Protein AF-A0A2I0P031-F1 (afdb_monomer_lite)

Foldseek 3Di:
DQDFDDDDCPDQDCPDPNVVVVVVVVVVQVVVVVVLVVDDPVPHDPDRWDWDFDCVVHTDIDTDDPPDDVCPPVADPPWDCPCVDDLCPVQPPPVQWDFDDDPVDDTTTDNSRGCLCRDPQLVVVCVVVVPDHPVRSVVSVVVVVVVVPPPPPPD

pLDDT: mean 81.8, std 12.7, range [41.62, 95.94]

Secondary structure (DSSP, 8-state):
----SSS------TTSHHHHHHHHHHHHHHHHHHHHHHS-GGG--SS--EEEEE-TTSSEEEEE-SS--TT-SSSSTT---TTSS-TT-S---TTT-EEE--TTS--EEE-TT--GGGSHHHHHHHHH-TT--HHHHHHHHHHHHHHHSS-----

Radius of gyration: 19.73 Å; chains: 1; bounding box: 58×44×49 Å

Structure (mmCIF, N/CA/C/O backbone):
data_AF-A0A2I0P031-F1
#
_entry.id   AF-A0A2I0P031-F1
#
loop_
_atom_site.group_PDB
_atom_site.id
_atom_site.type_symbol
_atom_site.label_atom_id
_atom_site.label_alt_id
_atom_site.label_comp_id
_atom_site.label_asym_id
_atom_site.label_entity_id
_atom_site.label_seq_id
_atom_site.pdbx_PDB_ins_code
_atom_site.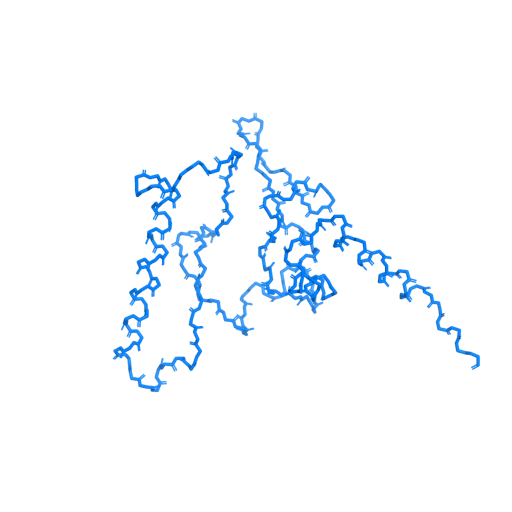Cartn_x
_atom_site.Cartn_y
_atom_site.Cartn_z
_atom_site.occupancy
_atom_site.B_iso_or_equiv
_atom_site.auth_seq_id
_atom_site.auth_comp_id
_atom_site.auth_asym_id
_atom_site.auth_atom_id
_atom_site.pdbx_PDB_model_num
ATOM 1 N N . MET A 1 1 ? 3.686 1.687 -7.502 1.00 44.38 1 MET A N 1
ATOM 2 C CA . MET A 1 1 ? 5.014 1.966 -6.922 1.00 44.38 1 MET A CA 1
ATOM 3 C C . MET A 1 1 ? 4.818 3.053 -5.890 1.00 44.38 1 MET A C 1
ATOM 5 O O . MET A 1 1 ? 4.472 4.163 -6.271 1.00 44.38 1 MET A O 1
ATOM 9 N N . ALA A 1 2 ? 4.925 2.719 -4.607 1.00 48.75 2 ALA A N 1
ATOM 10 C CA . ALA A 1 2 ? 5.037 3.742 -3.577 1.00 48.75 2 ALA A CA 1
ATOM 11 C C . ALA A 1 2 ? 6.409 4.407 -3.762 1.00 48.75 2 ALA A C 1
ATOM 13 O O . ALA A 1 2 ? 7.415 3.707 -3.839 1.00 48.75 2 ALA A O 1
ATOM 14 N N . SER A 1 3 ? 6.442 5.725 -3.951 1.00 51.41 3 SER A N 1
ATOM 15 C CA . SER A 1 3 ? 7.703 6.460 -4.037 1.00 51.41 3 SER A CA 1
ATOM 16 C C . SER A 1 3 ? 8.135 6.815 -2.623 1.00 51.41 3 SER A C 1
ATOM 18 O O . SER A 1 3 ? 7.392 7.473 -1.898 1.00 51.41 3 SER A O 1
ATOM 20 N N . GLU A 1 4 ? 9.326 6.387 -2.226 1.00 50.69 4 GLU A N 1
ATOM 21 C CA . GLU A 1 4 ? 9.979 6.895 -1.025 1.00 50.69 4 GLU A CA 1
ATOM 22 C C . GLU A 1 4 ? 10.552 8.280 -1.364 1.00 50.69 4 GLU A C 1
ATOM 24 O O . GLU A 1 4 ? 11.486 8.393 -2.156 1.00 50.69 4 GLU A O 1
ATOM 29 N N . GLY A 1 5 ? 9.926 9.347 -0.862 1.00 52.81 5 GLY A N 1
ATOM 30 C CA . GLY A 1 5 ? 10.400 10.725 -1.029 1.00 52.81 5 GLY A CA 1
ATOM 31 C C . GLY A 1 5 ? 9.288 11.766 -0.884 1.00 52.81 5 GLY A C 1
ATOM 32 O O . GLY A 1 5 ? 8.164 11.548 -1.338 1.00 52.81 5 GLY A O 1
ATOM 33 N N . GLU A 1 6 ? 9.589 12.902 -0.251 1.00 49.94 6 GLU A N 1
ATOM 34 C CA . GLU A 1 6 ? 8.694 14.061 -0.252 1.00 49.94 6 GLU A CA 1
ATOM 35 C C . GLU A 1 6 ? 8.796 14.813 -1.587 1.00 49.94 6 GLU A C 1
ATOM 37 O O . GLU A 1 6 ? 9.871 15.235 -2.007 1.00 49.94 6 GLU A O 1
ATOM 42 N N . GLY A 1 7 ? 7.663 14.990 -2.272 1.00 60.16 7 GLY A N 1
ATOM 43 C CA . GLY A 1 7 ? 7.584 15.827 -3.467 1.00 60.16 7 GLY A CA 1
ATOM 44 C C . GLY A 1 7 ? 6.513 15.390 -4.460 1.00 60.16 7 GLY A C 1
ATOM 45 O O . GLY A 1 7 ? 6.115 14.229 -4.524 1.00 60.16 7 GLY A O 1
ATOM 46 N N . THR A 1 8 ? 6.041 16.334 -5.272 1.00 60.50 8 THR A N 1
ATOM 47 C CA . THR A 1 8 ? 5.232 16.018 -6.450 1.00 60.50 8 THR A CA 1
ATOM 48 C C . THR A 1 8 ? 6.143 15.441 -7.532 1.00 60.50 8 THR A C 1
ATOM 50 O O . THR A 1 8 ? 7.111 16.076 -7.955 1.00 60.50 8 THR A O 1
ATOM 53 N N . VAL A 1 9 ? 5.851 14.225 -8.003 1.00 65.38 9 VAL A N 1
ATOM 54 C CA . VAL A 1 9 ? 6.537 13.654 -9.169 1.00 65.38 9 VAL A CA 1
ATOM 55 C C . VAL A 1 9 ? 6.177 14.505 -10.384 1.00 65.38 9 VAL A C 1
ATOM 57 O O . VAL A 1 9 ? 5.079 14.400 -10.924 1.00 65.38 9 VAL A O 1
ATOM 60 N N . ARG A 1 10 ? 7.092 15.381 -10.806 1.00 69.88 10 ARG A N 1
ATOM 61 C CA . ARG A 1 10 ? 6.852 16.280 -11.946 1.00 69.88 10 ARG A CA 1
ATOM 62 C C . ARG A 1 10 ? 6.961 15.556 -13.287 1.00 69.88 10 ARG A C 1
ATOM 64 O O . ARG A 1 10 ? 6.254 15.914 -14.220 1.00 69.88 10 ARG A O 1
ATOM 71 N N . TYR A 1 11 ? 7.851 14.567 -13.389 1.00 81.38 11 TYR A N 1
ATOM 72 C CA . TYR A 1 11 ? 8.029 13.735 -14.580 1.00 81.38 11 TYR A CA 1
ATOM 73 C C . TYR A 1 11 ? 8.767 12.428 -14.238 1.00 81.38 11 TYR A C 1
ATOM 75 O O . TYR A 1 11 ? 9.477 12.357 -13.237 1.00 81.38 11 TYR A O 1
ATOM 83 N N . ALA A 1 12 ? 8.618 11.405 -15.084 1.00 83.06 12 ALA A N 1
ATOM 84 C CA . ALA A 1 12 ? 9.252 10.089 -14.934 1.00 83.06 12 ALA A CA 1
ATOM 85 C C . ALA A 1 12 ? 9.977 9.672 -16.228 1.00 83.06 12 ALA A C 1
ATOM 87 O O . ALA A 1 12 ? 9.731 8.608 -16.792 1.00 83.06 12 ALA A O 1
ATOM 88 N N . GLY A 1 13 ? 10.835 10.556 -16.745 1.00 86.62 13 GLY A N 1
ATOM 89 C CA . GLY A 1 13 ? 11.601 10.302 -17.969 1.00 86.62 13 GLY A CA 1
ATOM 90 C C . GLY A 1 13 ? 12.607 9.161 -17.795 1.00 86.62 13 GLY A C 1
ATOM 91 O O . GLY A 1 13 ? 13.003 8.849 -16.672 1.00 86.62 13 GLY A O 1
ATOM 92 N N . SER A 1 14 ? 13.064 8.566 -18.897 1.00 84.06 14 SER A N 1
ATOM 93 C CA . SER A 1 14 ? 13.951 7.387 -18.899 1.00 84.06 14 SER A CA 1
ATOM 94 C C . SER A 1 14 ? 15.285 7.577 -18.168 1.00 84.06 14 SER A C 1
ATOM 96 O O . SER A 1 14 ? 15.872 6.595 -17.734 1.00 84.06 14 SER A O 1
ATOM 98 N N . ALA A 1 15 ? 15.749 8.818 -17.998 1.00 85.50 15 ALA A N 1
ATOM 99 C CA . ALA A 1 15 ? 16.962 9.148 -17.245 1.00 85.50 15 ALA A CA 1
ATOM 100 C C . ALA A 1 15 ? 16.724 9.380 -15.738 1.00 85.50 15 ALA A C 1
ATOM 102 O O . ALA A 1 15 ? 17.668 9.626 -14.991 1.00 85.50 15 ALA A O 1
ATOM 103 N N . THR A 1 16 ? 15.472 9.341 -15.273 1.00 87.44 16 THR A N 1
ATOM 104 C CA . THR A 1 16 ? 15.141 9.541 -13.854 1.00 87.44 16 THR A CA 1
ATOM 105 C C . THR A 1 16 ? 15.154 8.219 -13.094 1.00 87.44 16 THR A C 1
ATOM 107 O O . THR A 1 16 ? 14.812 7.190 -13.677 1.00 87.44 16 THR A O 1
ATOM 110 N N . PRO A 1 17 ? 15.436 8.218 -11.778 1.00 83.88 17 PRO A N 1
ATOM 111 C CA . PRO A 1 17 ? 15.325 7.008 -10.964 1.00 83.88 17 PRO A CA 1
ATOM 112 C C . PRO A 1 17 ? 13.948 6.338 -11.077 1.00 83.88 17 PRO A C 1
ATOM 114 O O . PRO A 1 17 ? 13.863 5.124 -11.255 1.00 83.88 17 PRO A O 1
ATOM 117 N N . LEU A 1 18 ? 12.871 7.132 -11.056 1.00 84.00 18 LEU A N 1
ATOM 118 C CA . LEU A 1 18 ? 11.506 6.631 -11.207 1.00 84.00 18 LEU A CA 1
ATOM 119 C C . LEU A 1 18 ? 11.261 6.031 -12.599 1.00 84.00 18 LEU A C 1
ATOM 121 O O . LEU A 1 18 ? 10.731 4.928 -12.703 1.00 84.00 18 LEU A O 1
ATOM 125 N N . GLY A 1 19 ? 11.678 6.719 -13.663 1.00 88.88 19 GLY A N 1
ATOM 126 C CA . GLY A 1 19 ? 11.547 6.220 -15.032 1.00 88.88 19 GLY A CA 1
ATOM 127 C C . GLY A 1 19 ? 12.360 4.950 -15.279 1.00 88.88 19 GLY A C 1
ATOM 128 O O . GLY A 1 19 ? 11.856 4.023 -15.909 1.00 88.88 19 GLY A O 1
ATOM 129 N N . CYS A 1 20 ? 13.562 4.844 -14.706 1.00 88.81 20 CYS A N 1
ATOM 130 C CA . CYS A 1 20 ? 14.354 3.613 -14.714 1.00 88.81 20 CYS A CA 1
ATOM 131 C C . CYS A 1 20 ? 13.602 2.453 -14.054 1.00 88.81 20 CYS A C 1
ATOM 133 O O . CYS A 1 20 ? 13.604 1.342 -14.580 1.00 88.81 20 CYS A O 1
ATOM 135 N N . GLN A 1 21 ? 12.939 2.693 -12.921 1.00 86.44 21 GLN A N 1
ATOM 136 C CA . GLN A 1 21 ? 12.170 1.658 -12.230 1.00 86.44 21 GLN A CA 1
ATOM 137 C C . GLN A 1 21 ? 10.909 1.248 -13.005 1.00 86.44 21 GLN A C 1
ATOM 139 O O . GLN A 1 21 ? 10.637 0.055 -13.141 1.00 86.44 21 GLN A O 1
ATOM 144 N N . ILE A 1 22 ? 10.193 2.206 -13.603 1.00 89.50 22 ILE A N 1
ATOM 145 C CA . ILE A 1 22 ? 9.073 1.912 -14.513 1.00 89.50 22 ILE A CA 1
ATOM 146 C C . ILE A 1 22 ? 9.563 1.070 -15.697 1.00 89.50 22 ILE A C 1
ATOM 148 O O . ILE A 1 22 ? 8.959 0.049 -16.023 1.00 89.50 22 ILE A O 1
ATOM 152 N N . HIS A 1 23 ? 10.682 1.456 -16.314 1.00 91.94 23 HIS A N 1
ATOM 153 C CA . HIS A 1 23 ? 11.262 0.724 -17.436 1.00 91.94 23 HIS A CA 1
ATOM 154 C C . HIS A 1 23 ? 11.634 -0.713 -17.050 1.00 91.94 23 HIS A C 1
ATOM 156 O O . HIS A 1 23 ? 11.276 -1.644 -17.769 1.00 91.94 23 HIS A O 1
ATOM 162 N N . LYS A 1 24 ? 12.287 -0.912 -15.896 1.00 91.81 24 LYS A N 1
ATOM 163 C CA . LYS A 1 24 ? 12.600 -2.247 -15.360 1.00 91.81 24 LYS A CA 1
ATOM 164 C C . LYS A 1 24 ? 11.342 -3.099 -15.189 1.00 91.81 24 LYS A C 1
ATOM 166 O O . LYS A 1 24 ? 11.347 -4.255 -15.601 1.00 91.81 24 LYS A O 1
ATOM 171 N N . ALA A 1 25 ? 10.272 -2.528 -14.635 1.00 92.00 25 ALA A N 1
ATOM 172 C CA . ALA A 1 25 ? 9.008 -3.233 -14.436 1.00 92.00 25 ALA A CA 1
ATOM 173 C C . ALA A 1 25 ? 8.358 -3.664 -15.751 1.00 92.00 25 ALA A C 1
ATOM 175 O O . ALA A 1 25 ? 7.973 -4.826 -15.902 1.00 92.00 25 ALA A O 1
ATOM 176 N N . VAL A 1 26 ? 8.290 -2.753 -16.725 1.00 92.75 26 VAL A N 1
ATOM 177 C CA . VAL A 1 26 ? 7.745 -3.052 -18.054 1.00 92.75 26 VAL A CA 1
ATOM 178 C C . VAL A 1 26 ? 8.584 -4.125 -18.744 1.00 92.75 26 VAL A C 1
ATOM 180 O O . VAL A 1 26 ? 8.035 -5.116 -19.223 1.00 92.75 26 VAL A O 1
ATOM 183 N N . LEU A 1 27 ? 9.909 -3.968 -18.758 1.00 93.69 27 LEU A N 1
ATOM 184 C CA . LEU A 1 27 ? 10.816 -4.918 -19.396 1.00 93.69 27 LEU A CA 1
ATOM 185 C C . LEU A 1 27 ? 10.699 -6.314 -18.773 1.00 93.69 27 LEU A C 1
ATOM 187 O O . LEU A 1 27 ? 10.600 -7.302 -19.505 1.00 93.69 27 LEU A O 1
ATOM 191 N N . PHE A 1 28 ? 10.672 -6.400 -17.441 1.00 92.81 28 PHE A N 1
ATOM 192 C CA . PHE A 1 28 ? 10.514 -7.661 -16.721 1.00 92.81 28 PHE A CA 1
ATOM 193 C C . PHE A 1 28 ? 9.186 -8.343 -17.075 1.00 92.81 28 PHE A C 1
ATOM 195 O O . PHE A 1 28 ? 9.185 -9.493 -17.520 1.00 92.81 28 PHE A O 1
ATOM 202 N N . GLY A 1 29 ? 8.068 -7.619 -16.954 1.00 90.75 29 GLY A N 1
ATOM 203 C CA . GLY A 1 29 ? 6.732 -8.152 -17.225 1.00 90.75 29 GLY A CA 1
ATOM 204 C C . GLY A 1 29 ? 6.553 -8.608 -18.675 1.00 90.75 29 GLY A C 1
ATOM 205 O O . GLY A 1 29 ? 6.084 -9.720 -18.917 1.00 90.75 29 GLY A O 1
ATOM 206 N N . VAL A 1 30 ? 6.992 -7.798 -19.647 1.00 91.38 30 VAL A N 1
ATOM 207 C CA . VAL A 1 30 ? 6.929 -8.151 -21.077 1.00 91.38 30 VAL A CA 1
ATOM 208 C C . VAL A 1 30 ? 7.787 -9.378 -21.368 1.00 91.38 30 VAL A C 1
ATOM 210 O O . VAL A 1 30 ? 7.323 -10.311 -22.022 1.00 91.38 30 VAL A O 1
ATOM 213 N N . THR A 1 31 ? 9.013 -9.427 -20.843 1.00 91.12 31 THR A N 1
ATOM 214 C CA . THR A 1 31 ? 9.903 -10.581 -21.033 1.00 91.12 31 THR A CA 1
ATOM 215 C C . THR A 1 31 ? 9.288 -11.853 -20.454 1.00 91.12 31 THR A C 1
ATOM 217 O O . THR A 1 31 ? 9.321 -12.900 -21.103 1.00 91.12 31 THR A O 1
ATOM 220 N N . HIS A 1 32 ? 8.697 -11.774 -19.259 1.00 88.88 32 HIS A N 1
ATOM 221 C CA . HIS A 1 32 ? 8.024 -12.911 -18.639 1.00 88.88 32 HIS A CA 1
ATOM 222 C C . HIS A 1 32 ? 6.818 -13.374 -19.471 1.00 88.88 32 HIS A C 1
ATOM 224 O O . HIS A 1 32 ? 6.683 -14.566 -19.745 1.00 88.88 32 HIS A O 1
ATOM 230 N N . ALA A 1 33 ? 5.987 -12.441 -19.942 1.00 86.50 33 ALA A N 1
ATOM 231 C CA . ALA A 1 33 ? 4.817 -12.743 -20.767 1.00 86.50 33 ALA A CA 1
ATOM 232 C C . ALA A 1 33 ? 5.178 -13.344 -22.138 1.00 86.50 33 ALA A C 1
ATOM 234 O O . ALA A 1 33 ? 4.439 -14.171 -22.671 1.00 86.50 33 ALA A O 1
ATOM 235 N N . LEU A 1 34 ? 6.307 -12.946 -22.728 1.00 87.81 34 LEU A N 1
ATOM 236 C CA . LEU A 1 34 ? 6.805 -13.550 -23.966 1.00 87.81 34 LEU A CA 1
ATOM 237 C C . LEU A 1 34 ? 7.335 -14.967 -23.718 1.00 87.81 34 LEU A C 1
ATOM 239 O O . LEU A 1 34 ? 6.992 -15.883 -24.463 1.00 87.81 34 LEU A O 1
ATOM 243 N N . LYS A 1 35 ? 8.106 -15.170 -22.643 1.00 85.75 35 LYS A N 1
ATOM 244 C CA . LYS A 1 35 ? 8.623 -16.495 -22.263 1.00 85.75 35 LYS A CA 1
ATOM 245 C C . LYS A 1 35 ? 7.508 -17.469 -21.887 1.00 85.75 35 LYS A C 1
ATOM 247 O O . LYS A 1 35 ? 7.584 -18.640 -22.237 1.00 85.75 35 LYS A O 1
ATOM 252 N N . SER A 1 36 ? 6.444 -17.022 -21.221 1.00 79.44 36 SER A N 1
ATOM 253 C CA . SER A 1 36 ? 5.323 -17.907 -20.877 1.00 79.44 36 SER A CA 1
ATOM 254 C C . SER A 1 36 ? 4.599 -18.445 -22.120 1.00 79.44 36 SER A C 1
ATOM 256 O O . SER A 1 36 ? 4.123 -19.580 -22.110 1.00 79.44 36 SER A O 1
ATOM 258 N N . ARG A 1 37 ? 4.594 -17.695 -23.234 1.00 73.75 37 ARG A N 1
ATOM 259 C CA . ARG A 1 37 ? 4.041 -18.148 -24.525 1.00 73.75 37 ARG A CA 1
ATOM 260 C C . ARG A 1 37 ? 4.874 -19.222 -25.215 1.00 73.75 37 ARG A C 1
ATOM 262 O O . ARG A 1 37 ? 4.332 -19.904 -26.083 1.00 73.75 37 ARG A O 1
ATOM 269 N N . THR A 1 38 ? 6.146 -19.382 -24.859 1.00 79.00 38 THR A N 1
ATOM 270 C CA . THR A 1 38 ? 7.008 -20.440 -25.407 1.00 79.00 38 THR A CA 1
ATOM 271 C C . THR A 1 38 ? 7.029 -21.698 -24.540 1.00 79.00 38 THR A C 1
ATOM 273 O O . THR A 1 38 ? 7.509 -22.725 -25.002 1.00 79.00 38 THR A O 1
ATOM 276 N N . ARG A 1 39 ? 6.500 -21.648 -23.307 1.00 73.00 39 ARG A N 1
ATOM 277 C CA . ARG A 1 39 ? 6.402 -22.817 -22.413 1.00 73.00 39 ARG A CA 1
ATOM 278 C C . ARG A 1 39 ? 5.319 -23.782 -22.8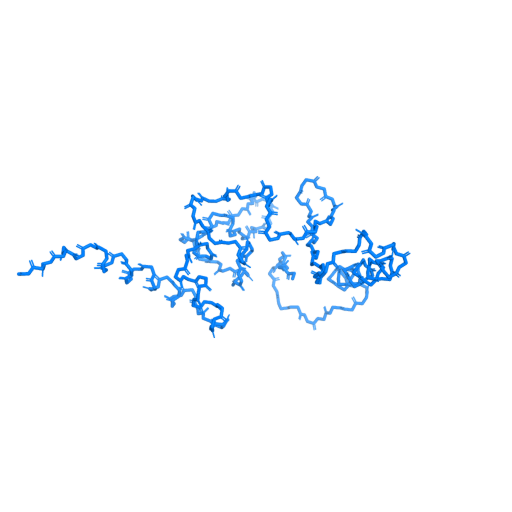72 1.00 73.00 39 ARG A C 1
ATOM 280 O O . ARG A 1 39 ? 4.336 -23.361 -23.495 1.00 73.00 39 ARG A O 1
ATOM 287 N N . GLU A 1 40 ? 5.476 -25.055 -22.531 1.00 73.25 40 GLU A N 1
ATOM 288 C CA . GLU A 1 40 ? 4.443 -26.060 -22.764 1.00 73.25 40 GLU A CA 1
ATOM 289 C C . GLU A 1 40 ? 3.148 -25.686 -22.042 1.00 73.25 40 GLU A C 1
ATOM 291 O O . GLU A 1 40 ? 3.157 -25.046 -20.992 1.00 73.25 40 GLU A O 1
ATOM 296 N N . LYS A 1 41 ? 2.005 -26.069 -22.619 1.00 65.50 41 LYS A N 1
ATOM 297 C CA . LYS A 1 41 ? 0.683 -25.728 -22.074 1.00 65.50 41 LYS A CA 1
ATOM 298 C C . LYS A 1 41 ? 0.478 -26.278 -20.654 1.00 65.50 41 LYS A C 1
ATOM 300 O O . LYS A 1 41 ? -0.224 -25.649 -19.876 1.00 65.50 41 LYS A O 1
ATOM 305 N N . SER A 1 42 ? 1.115 -27.401 -20.328 1.00 69.31 42 SER A N 1
ATOM 306 C CA . SER A 1 42 ? 1.153 -28.030 -19.000 1.00 69.31 42 SER A CA 1
ATOM 307 C C . SER A 1 42 ? 1.843 -27.178 -17.927 1.00 69.31 42 SER A C 1
ATOM 309 O O . SER A 1 42 ? 1.546 -27.340 -16.750 1.00 69.31 42 SER A O 1
ATOM 311 N N . GLU A 1 43 ? 2.738 -26.267 -18.318 1.00 66.81 43 GLU A N 1
ATOM 312 C CA . GLU A 1 43 ? 3.510 -25.408 -17.409 1.00 66.81 43 GLU A CA 1
ATOM 313 C C . GLU A 1 43 ? 2.983 -23.966 -17.340 1.00 66.81 43 GLU A C 1
ATOM 315 O O . GLU A 1 43 ? 3.578 -23.106 -16.682 1.00 66.81 43 GLU A O 1
ATOM 320 N N . ARG A 1 44 ? 1.910 -23.655 -18.074 1.00 67.75 44 ARG A N 1
ATOM 321 C CA . ARG A 1 44 ? 1.316 -22.316 -18.075 1.00 67.75 44 ARG A CA 1
ATOM 322 C C . ARG A 1 44 ? 0.338 -22.191 -16.916 1.00 67.75 44 ARG A C 1
ATOM 324 O O . ARG A 1 44 ? -0.514 -23.048 -16.724 1.00 67.75 44 ARG A O 1
ATOM 331 N N . SER A 1 45 ? 0.434 -21.083 -16.187 1.00 68.62 45 SER A N 1
ATOM 332 C CA . SER A 1 45 ? -0.652 -20.642 -15.314 1.00 68.62 45 SER A CA 1
ATOM 333 C C . SER A 1 45 ? -1.849 -20.222 -16.172 1.00 68.62 45 SER A C 1
ATOM 335 O O . SER A 1 45 ? -1.676 -19.504 -17.160 1.00 68.62 45 SER A O 1
ATOM 337 N N . ASP A 1 46 ? -3.052 -20.649 -15.785 1.00 69.12 46 ASP A N 1
ATOM 338 C CA . ASP A 1 46 ? -4.313 -20.261 -16.436 1.00 69.12 46 ASP A CA 1
ATOM 339 C C . ASP A 1 46 ? -4.703 -18.793 -16.157 1.00 69.12 46 ASP A C 1
ATOM 341 O O . ASP A 1 46 ? -5.628 -18.261 -16.774 1.00 69.12 46 ASP A O 1
ATOM 345 N N . GLY A 1 47 ? -4.002 -18.116 -15.238 1.00 69.56 47 GLY A N 1
ATOM 346 C CA . GLY A 1 47 ? -4.279 -16.740 -14.829 1.00 69.56 47 GLY A CA 1
ATOM 347 C C . GLY A 1 47 ? -3.202 -15.728 -15.240 1.00 69.56 47 GLY A C 1
ATOM 348 O O . GLY A 1 47 ? -2.070 -16.095 -15.565 1.00 69.56 47 GLY A O 1
ATOM 349 N N . PRO A 1 48 ? -3.523 -14.421 -15.205 1.00 71.69 48 PRO A N 1
ATOM 350 C CA . PRO A 1 48 ? -2.516 -13.378 -15.347 1.00 71.69 48 PRO A CA 1
ATOM 351 C C . PRO A 1 48 ? -1.512 -13.456 -14.190 1.00 71.69 48 PRO A C 1
ATOM 353 O O . PRO A 1 48 ? -1.903 -13.504 -13.026 1.00 71.69 48 PRO A O 1
ATOM 356 N N . ALA A 1 49 ? -0.220 -13.426 -14.511 1.00 80.12 49 ALA A N 1
ATOM 357 C CA . ALA A 1 49 ? 0.830 -13.315 -13.508 1.00 80.12 49 ALA A CA 1
ATOM 358 C C . ALA A 1 49 ? 1.002 -11.846 -13.097 1.00 80.12 49 ALA A C 1
ATOM 360 O O . ALA A 1 49 ? 1.104 -10.957 -13.948 1.00 80.12 49 ALA A O 1
ATOM 361 N N . PHE A 1 50 ? 1.045 -11.592 -11.792 1.00 83.19 50 PHE A N 1
ATOM 362 C CA . PHE A 1 50 ? 1.318 -10.273 -11.234 1.00 83.19 50 PHE A CA 1
ATOM 363 C C . PHE A 1 50 ? 2.641 -10.328 -10.482 1.00 83.19 50 PHE A C 1
ATOM 365 O O . PHE A 1 50 ? 2.857 -11.237 -9.690 1.00 83.19 50 PHE A O 1
ATOM 372 N N . PHE A 1 51 ? 3.533 -9.371 -10.726 1.00 86.69 51 PHE A N 1
ATOM 373 C CA . PHE A 1 51 ? 4.855 -9.355 -10.109 1.00 86.69 51 PHE A CA 1
ATOM 374 C C . PHE A 1 51 ? 5.069 -8.074 -9.322 1.00 86.69 51 PHE A C 1
ATOM 376 O O . PHE A 1 51 ? 4.749 -6.978 -9.784 1.00 86.69 51 PHE A O 1
ATOM 383 N N . ILE A 1 52 ? 5.648 -8.228 -8.139 1.00 83.25 52 ILE A N 1
ATOM 384 C CA . ILE A 1 52 ? 5.987 -7.145 -7.226 1.00 83.25 52 ILE A CA 1
ATOM 385 C C . ILE A 1 52 ? 7.508 -7.067 -7.158 1.00 83.25 52 ILE A C 1
ATOM 387 O O . ILE A 1 52 ? 8.178 -8.054 -6.862 1.00 83.25 52 ILE A O 1
ATOM 391 N N . HIS A 1 53 ? 8.055 -5.889 -7.443 1.00 86.25 53 HIS A N 1
ATOM 392 C CA . HIS A 1 53 ? 9.461 -5.599 -7.182 1.00 86.25 53 HIS A CA 1
ATOM 393 C C . HIS A 1 53 ? 9.647 -5.275 -5.701 1.00 86.25 53 HIS A C 1
ATOM 395 O O . HIS A 1 53 ? 8.885 -4.479 -5.150 1.00 86.25 53 HIS A O 1
ATOM 401 N N . SER A 1 54 ? 10.643 -5.889 -5.069 1.00 80.75 54 SER A N 1
ATOM 402 C CA . SER A 1 54 ? 10.991 -5.655 -3.671 1.00 80.75 54 SER A CA 1
ATOM 403 C C . SER A 1 54 ? 12.495 -5.452 -3.530 1.00 80.75 54 SER A C 1
ATOM 405 O O . SER A 1 54 ? 13.291 -6.158 -4.148 1.00 80.75 54 SER A O 1
ATOM 407 N N . SER A 1 55 ? 12.874 -4.483 -2.696 1.00 80.38 55 SER A N 1
ATOM 408 C CA . SER A 1 55 ? 14.248 -4.257 -2.232 1.00 80.38 55 SER A CA 1
ATOM 409 C C . SER A 1 55 ? 14.511 -4.871 -0.849 1.00 80.38 55 SER A C 1
ATOM 411 O O . SER A 1 55 ? 15.654 -4.897 -0.383 1.00 80.38 55 SER A O 1
ATOM 413 N N . ILE A 1 56 ? 13.466 -5.355 -0.168 1.00 71.75 56 ILE A N 1
ATOM 414 C CA . ILE A 1 56 ? 13.559 -5.911 1.186 1.00 71.75 56 ILE A CA 1
ATOM 415 C C . ILE A 1 56 ? 14.318 -7.235 1.120 1.00 71.75 56 ILE A C 1
ATOM 417 O O . ILE A 1 56 ? 13.839 -8.193 0.530 1.00 71.75 56 ILE A O 1
ATOM 421 N N . GLY A 1 57 ? 15.494 -7.309 1.742 1.00 78.38 57 GLY A N 1
ATOM 422 C CA . GLY A 1 57 ? 16.346 -8.501 1.645 1.00 78.38 57 GLY A CA 1
ATOM 423 C C . GLY A 1 57 ? 17.092 -8.629 0.310 1.00 78.38 57 GLY A C 1
ATOM 424 O O . GLY A 1 57 ? 17.641 -9.690 0.028 1.00 78.38 57 GLY A O 1
ATOM 425 N N . GLY A 1 58 ? 17.144 -7.560 -0.493 1.00 82.62 58 GLY A N 1
ATOM 426 C CA . GLY A 1 58 ? 17.849 -7.512 -1.777 1.00 82.62 58 GLY A CA 1
ATOM 427 C C . GLY A 1 58 ? 16.935 -7.149 -2.948 1.00 82.62 58 GLY A C 1
ATOM 428 O O . GLY A 1 58 ? 15.722 -7.071 -2.796 1.00 82.62 58 GLY A O 1
ATOM 429 N N . ASP A 1 59 ? 17.522 -6.923 -4.124 1.00 85.25 59 ASP A N 1
ATOM 430 C CA . ASP A 1 59 ? 16.807 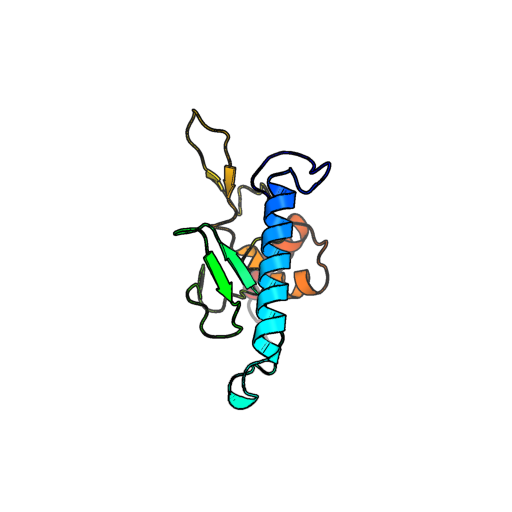-6.551 -5.354 1.00 85.25 59 ASP A CA 1
ATOM 431 C C . ASP A 1 59 ? 16.212 -7.792 -6.034 1.00 85.25 59 ASP A C 1
ATOM 433 O O . ASP A 1 59 ? 16.950 -8.618 -6.576 1.00 85.25 59 ASP A O 1
ATOM 437 N N . HIS A 1 60 ? 14.888 -7.955 -5.986 1.00 86.62 60 HIS A N 1
ATOM 438 C CA . HIS A 1 60 ? 14.233 -9.134 -6.554 1.00 86.62 60 HIS A CA 1
ATOM 439 C C . HIS A 1 60 ? 12.772 -8.890 -6.961 1.00 86.62 60 HIS A C 1
ATOM 441 O O . HIS A 1 60 ? 12.139 -7.898 -6.593 1.00 86.62 60 HIS A O 1
ATOM 447 N N . TRP A 1 61 ? 12.240 -9.821 -7.756 1.00 88.88 61 TRP A N 1
ATOM 448 C CA . TRP A 1 61 ? 10.844 -9.858 -8.190 1.00 88.88 61 TRP A CA 1
ATOM 449 C C . TRP A 1 61 ? 10.133 -11.032 -7.524 1.00 88.88 61 TRP A C 1
ATOM 451 O O . TRP A 1 61 ? 10.629 -12.157 -7.563 1.00 88.88 61 TRP A O 1
ATOM 461 N N . ILE A 1 62 ? 8.963 -10.773 -6.951 1.00 84.62 62 ILE A N 1
ATOM 462 C CA . ILE A 1 62 ? 8.100 -11.775 -6.328 1.00 84.62 62 ILE A CA 1
ATOM 463 C C . ILE A 1 62 ? 6.853 -11.912 -7.194 1.00 84.62 62 ILE A C 1
ATOM 465 O O . ILE A 1 62 ? 6.178 -10.919 -7.469 1.00 84.62 62 ILE A O 1
ATOM 469 N N . GLU A 1 63 ? 6.530 -13.129 -7.624 1.00 83.12 63 GLU A N 1
ATOM 470 C CA . GLU A 1 63 ? 5.224 -13.396 -8.221 1.00 83.12 63 GLU A CA 1
ATOM 471 C C . GLU A 1 63 ? 4.164 -13.381 -7.120 1.00 83.12 63 GLU A C 1
ATOM 473 O O . GLU A 1 63 ? 4.252 -14.119 -6.137 1.00 83.12 63 GLU A O 1
ATOM 478 N N . TRP A 1 64 ? 3.161 -12.526 -7.268 1.00 77.88 64 TRP A N 1
ATOM 479 C CA . TRP A 1 64 ? 2.027 -12.491 -6.366 1.00 77.88 64 TRP A CA 1
ATOM 480 C C . TRP A 1 64 ? 1.154 -13.720 -6.607 1.00 77.88 64 TRP A C 1
ATOM 482 O O . TRP A 1 64 ? 0.617 -13.914 -7.697 1.00 77.88 64 TRP A O 1
ATOM 492 N N . GLN A 1 65 ? 1.012 -14.535 -5.566 1.00 73.31 65 GLN A N 1
ATOM 493 C CA . GLN A 1 65 ? 0.162 -15.718 -5.553 1.00 73.31 65 GLN A CA 1
ATOM 494 C C . GLN A 1 65 ? -1.031 -15.479 -4.628 1.00 73.31 65 GLN A C 1
ATOM 496 O O . GLN A 1 65 ? -0.884 -14.931 -3.535 1.00 73.31 65 GLN A O 1
ATOM 501 N N . ILE A 1 66 ? -2.216 -15.930 -5.050 1.00 68.44 66 ILE A N 1
ATOM 502 C CA . ILE A 1 66 ? -3.446 -15.842 -4.243 1.00 68.44 66 ILE A CA 1
ATOM 503 C C . ILE A 1 66 ? -3.332 -16.707 -2.973 1.00 68.44 66 ILE A C 1
ATOM 505 O O . ILE A 1 66 ? -3.899 -16.362 -1.937 1.00 68.44 66 ILE A O 1
ATOM 509 N N . GLY A 1 67 ? -2.592 -17.819 -3.040 1.00 72.44 67 GLY A N 1
ATOM 510 C CA . GLY A 1 67 ? -2.345 -18.732 -1.922 1.00 72.44 67 GLY A CA 1
ATOM 511 C C . GLY A 1 67 ? -0.854 -18.892 -1.622 1.00 72.44 67 GLY A C 1
ATOM 512 O O . GLY A 1 67 ? -0.016 -18.688 -2.494 1.00 72.44 67 GLY A O 1
ATOM 513 N N . GLY A 1 68 ? -0.524 -19.264 -0.382 1.00 77.19 68 GLY A N 1
ATOM 514 C CA . GLY A 1 68 ? 0.860 -19.549 0.021 1.00 77.19 68 GLY A CA 1
ATOM 515 C C . GLY A 1 68 ? 1.764 -18.318 0.139 1.00 77.19 68 GLY A C 1
ATOM 516 O O . GLY A 1 68 ? 2.980 -18.451 0.035 1.00 77.19 68 GLY A O 1
ATOM 517 N N . CYS A 1 69 ? 1.195 -17.124 0.344 1.00 77.38 69 CYS A N 1
ATOM 518 C CA . CYS A 1 69 ? 1.982 -15.914 0.575 1.00 77.38 69 CYS A CA 1
ATOM 519 C C . CYS A 1 69 ? 2.899 -16.110 1.800 1.00 77.38 69 CYS A C 1
ATOM 521 O O . CYS A 1 69 ? 2.379 -16.341 2.895 1.00 77.38 69 CYS A O 1
ATOM 523 N N . PRO A 1 70 ? 4.233 -15.977 1.660 1.00 78.81 70 PRO A N 1
ATOM 524 C CA . PRO A 1 70 ? 5.173 -16.209 2.762 1.00 78.81 70 PRO A CA 1
ATOM 525 C C . PRO A 1 70 ? 5.031 -15.182 3.892 1.00 78.81 70 PRO A C 1
ATOM 527 O O . PRO A 1 70 ? 5.527 -15.397 4.991 1.00 78.81 70 PRO A O 1
ATOM 530 N N . TYR A 1 71 ? 4.346 -14.070 3.621 1.00 79.12 71 TYR A N 1
ATOM 531 C CA . TYR A 1 71 ? 4.088 -13.008 4.583 1.00 79.12 71 TYR A CA 1
ATOM 532 C C . TYR A 1 71 ? 2.729 -13.145 5.284 1.00 79.12 71 TYR A C 1
ATOM 534 O O . TYR A 1 71 ? 2.391 -12.277 6.077 1.00 79.12 71 TYR A O 1
ATOM 542 N N . TYR A 1 72 ? 1.914 -14.165 4.988 1.00 82.75 72 TYR A N 1
ATOM 543 C CA . TYR A 1 72 ? 0.604 -14.326 5.627 1.00 82.75 72 TYR A CA 1
ATOM 544 C C . TYR A 1 72 ? 0.682 -15.142 6.935 1.00 82.75 72 TYR A C 1
ATOM 546 O O . TYR A 1 72 ? 1.208 -16.256 6.900 1.00 82.75 72 TYR A O 1
ATOM 554 N N . PRO A 1 73 ? 0.064 -14.681 8.047 1.00 88.31 73 PRO A N 1
ATOM 555 C CA . PRO A 1 73 ? -0.464 -13.330 8.274 1.00 88.31 73 PRO A CA 1
ATOM 556 C C . PRO A 1 73 ? 0.668 -12.341 8.596 1.00 88.31 73 PRO A C 1
ATOM 558 O O . PRO A 1 73 ? 1.596 -12.691 9.320 1.00 88.31 73 PRO A O 1
ATOM 561 N N . CYS A 1 74 ? 0.577 -11.096 8.115 1.00 84.31 74 CYS A N 1
ATOM 562 C CA . CYS A 1 74 ? 1.593 -10.080 8.427 1.00 84.31 74 CYS A CA 1
ATOM 563 C C . CYS A 1 74 ? 1.285 -9.257 9.689 1.00 84.31 74 CYS A C 1
ATOM 565 O O . CYS A 1 74 ? 2.205 -8.694 10.274 1.00 84.31 74 CYS A O 1
ATOM 567 N N . HIS A 1 75 ? 0.029 -9.227 10.146 1.00 89.44 75 HIS A N 1
ATOM 568 C CA . HIS A 1 75 ? -0.417 -8.507 11.346 1.00 89.44 75 HIS A CA 1
ATOM 569 C C . HIS A 1 75 ? -1.275 -9.372 12.279 1.00 89.44 75 HIS A C 1
ATOM 571 O O . HIS A 1 75 ? -1.016 -9.403 13.477 1.00 89.44 75 HIS A O 1
ATOM 577 N N . PHE A 1 76 ? -2.306 -10.057 11.767 1.00 92.88 76 PHE A N 1
ATOM 578 C CA . PHE A 1 76 ? -3.248 -10.845 12.574 1.00 92.88 76 PHE A CA 1
ATOM 579 C C . PHE A 1 76 ? -3.951 -11.962 11.781 1.00 92.88 76 PHE A C 1
ATOM 581 O O . PHE A 1 76 ? -4.099 -11.910 10.560 1.00 92.88 76 PHE A O 1
ATOM 588 N N . SER A 1 77 ? -4.427 -12.992 12.487 1.00 92.06 77 SER A N 1
ATOM 589 C CA . SER A 1 77 ? -5.168 -14.103 11.871 1.00 92.06 77 SER A CA 1
ATOM 590 C C . SER A 1 77 ? -6.497 -13.635 11.266 1.00 92.06 77 SER A C 1
ATOM 592 O O . SER A 1 77 ? -7.226 -12.863 11.883 1.00 92.06 77 SER A O 1
ATOM 594 N N . GLY A 1 78 ? -6.828 -14.102 10.059 1.00 89.56 78 GLY A N 1
ATOM 595 C CA . GLY A 1 78 ? -8.053 -13.704 9.351 1.00 89.56 78 GLY A CA 1
ATOM 596 C C . GLY A 1 78 ? -7.969 -12.351 8.635 1.00 89.56 78 GLY A C 1
ATOM 597 O O . GLY A 1 78 ? -8.963 -11.897 8.064 1.00 89.56 78 GLY A O 1
ATOM 598 N N . GLN A 1 79 ? -6.793 -11.718 8.615 1.00 91.88 79 GLN A N 1
ATOM 599 C CA . GLN A 1 79 ? -6.570 -10.495 7.852 1.00 91.88 79 GLN A CA 1
ATOM 600 C C . GLN A 1 79 ? -6.802 -10.672 6.348 1.00 91.88 79 GLN A C 1
ATOM 602 O O . GLN A 1 79 ? -6.620 -11.751 5.775 1.00 91.88 79 GLN A O 1
ATOM 607 N N . ARG A 1 80 ? -7.124 -9.564 5.688 1.00 90.88 80 ARG A N 1
ATOM 608 C CA . ARG A 1 80 ? -7.149 -9.433 4.229 1.00 90.88 80 ARG A CA 1
ATOM 609 C C . ARG A 1 80 ? -5.806 -8.898 3.732 1.00 90.88 80 ARG A C 1
ATOM 611 O O . ARG A 1 80 ? -5.177 -8.097 4.411 1.00 90.88 80 ARG A O 1
ATOM 618 N N . CYS A 1 81 ? -5.335 -9.369 2.581 1.00 86.69 81 CYS A N 1
ATOM 619 C CA . CYS A 1 81 ? -4.006 -9.040 2.031 1.00 86.69 81 CYS A CA 1
ATOM 620 C C . CYS A 1 81 ? -4.075 -8.459 0.613 1.00 86.69 81 CYS A C 1
ATOM 622 O O . CYS A 1 81 ? -3.063 -8.331 -0.068 1.00 86.69 81 CYS A O 1
ATOM 624 N N . GLU A 1 82 ? -5.264 -8.074 0.153 1.00 86.12 82 GLU A N 1
ATOM 625 C CA . GLU A 1 82 ? -5.454 -7.440 -1.157 1.00 86.12 82 GLU A CA 1
ATOM 626 C C . GLU A 1 82 ? -4.716 -6.105 -1.281 1.00 86.12 82 GLU A C 1
ATOM 628 O O . GLU A 1 82 ? -4.366 -5.694 -2.383 1.00 86.12 82 GLU A O 1
ATOM 633 N N . TYR A 1 83 ? -4.447 -5.455 -0.149 1.00 87.94 83 TYR A N 1
ATOM 634 C CA . TYR A 1 83 ? -3.719 -4.199 -0.071 1.00 87.94 83 TYR A CA 1
ATOM 635 C C . TYR A 1 83 ? -2.512 -4.328 0.863 1.00 87.94 83 TYR A C 1
ATOM 637 O O . TYR A 1 83 ? -2.397 -3.538 1.785 1.00 87.94 83 TYR A O 1
ATOM 645 N N . CYS A 1 84 ? -1.612 -5.305 0.669 1.00 81.06 84 CYS A N 1
ATOM 646 C CA . CYS A 1 84 ? -0.406 -5.460 1.515 1.00 81.06 84 CYS A CA 1
ATOM 647 C C . CYS A 1 84 ? 0.425 -4.173 1.666 1.00 81.06 84 CYS A C 1
ATOM 649 O O . CYS A 1 84 ? 1.084 -3.981 2.681 1.00 81.06 84 CYS A O 1
ATOM 651 N N . TYR A 1 85 ? 0.376 -3.286 0.670 1.00 84.38 85 TYR A N 1
ATOM 652 C CA . TYR A 1 85 ? 0.879 -1.922 0.785 1.00 84.38 85 TYR A CA 1
ATOM 653 C C . TYR A 1 85 ? -0.287 -0.963 1.000 1.00 84.38 85 TYR A C 1
ATOM 655 O O . TYR A 1 85 ? -1.306 -1.063 0.314 1.00 84.38 85 TYR A O 1
ATOM 663 N N . CYS A 1 86 ? -0.120 -0.010 1.922 1.00 88.12 86 CYS A N 1
ATOM 664 C CA . CYS A 1 86 ? -1.139 0.995 2.202 1.00 88.12 86 CYS A CA 1
ATOM 665 C C . CYS A 1 86 ? -1.488 1.764 0.909 1.00 88.12 86 CYS A C 1
ATOM 667 O O . CYS A 1 86 ? -0.610 2.418 0.339 1.00 88.12 86 CYS A O 1
ATOM 669 N N . PRO A 1 87 ? -2.750 1.725 0.442 1.00 88.25 87 PRO A N 1
ATOM 670 C CA . PRO A 1 87 ? -3.135 2.383 -0.806 1.00 88.25 87 PRO A CA 1
ATOM 671 C C . PRO A 1 87 ? -3.123 3.912 -0.698 1.00 88.25 87 PRO A C 1
ATOM 673 O O . PRO A 1 87 ? -3.133 4.600 -1.712 1.00 88.25 87 PRO A O 1
ATOM 676 N N . LEU A 1 88 ? -3.052 4.440 0.525 1.00 89.00 88 LEU A N 1
ATOM 677 C CA . LEU A 1 88 ? -2.975 5.866 0.819 1.00 89.00 88 LEU A CA 1
ATOM 678 C C . LEU A 1 88 ? -1.553 6.302 1.206 1.00 89.00 88 LEU A C 1
ATOM 680 O O . LEU A 1 88 ? -1.375 7.343 1.838 1.00 89.00 88 LEU A O 1
ATOM 684 N N . TYR A 1 89 ? -0.537 5.491 0.898 1.00 86.19 89 TYR A N 1
ATOM 685 C CA . TYR A 1 89 ? 0.844 5.822 1.225 1.00 86.19 89 TYR A CA 1
ATOM 686 C C . TYR A 1 89 ? 1.345 7.063 0.445 1.00 86.19 89 TYR A C 1
ATOM 688 O O . TYR A 1 89 ? 1.137 7.131 -0.768 1.00 86.19 89 TYR A O 1
ATOM 696 N N . PRO A 1 90 ? 2.100 7.981 1.088 1.00 87.81 90 PRO A N 1
ATOM 697 C CA . PRO A 1 90 ? 2.345 8.042 2.527 1.00 87.81 90 PRO A CA 1
ATOM 698 C C . PRO A 1 90 ? 1.125 8.615 3.255 1.00 87.81 90 PRO A C 1
ATOM 700 O O . PRO A 1 90 ? 0.713 9.743 2.990 1.00 87.81 90 PRO A O 1
ATOM 703 N N . CYS A 1 91 ? 0.573 7.861 4.210 1.00 86.81 91 CYS A N 1
ATOM 704 C CA . CYS A 1 91 ? -0.614 8.315 4.929 1.00 86.81 91 CYS A CA 1
ATOM 705 C C . CYS A 1 91 ? -0.327 9.414 5.948 1.00 86.81 91 CYS A C 1
ATOM 707 O O . CYS A 1 91 ? -1.203 10.235 6.209 1.00 86.81 91 CYS A O 1
ATOM 709 N N . LYS A 1 92 ? 0.885 9.398 6.523 1.00 90.62 92 LYS A N 1
ATOM 710 C CA . LYS A 1 92 ? 1.334 10.284 7.607 1.00 90.62 92 LYS A CA 1
ATOM 711 C C . LYS A 1 92 ? 0.362 10.337 8.799 1.00 90.62 92 LYS A C 1
ATOM 713 O O . LYS A 1 92 ? 0.286 11.340 9.496 1.00 90.62 92 LYS A O 1
ATOM 718 N N . ASP A 1 93 ? -0.394 9.261 9.010 1.00 92.50 93 ASP A N 1
ATOM 719 C CA . ASP A 1 93 ? -1.319 9.103 10.128 1.00 92.50 93 ASP A CA 1
ATOM 720 C C . ASP A 1 93 ? -0.595 8.375 11.266 1.00 92.50 93 ASP A C 1
ATOM 722 O O . ASP A 1 93 ? -0.405 7.162 11.200 1.00 92.50 93 ASP A O 1
ATOM 726 N N . GLU A 1 94 ? -0.147 9.122 12.277 1.00 92.75 94 GLU A N 1
ATOM 727 C CA . GLU A 1 94 ? 0.653 8.619 13.413 1.00 92.75 94 GLU A CA 1
ATOM 728 C C . GLU A 1 94 ? -0.094 7.612 14.303 1.00 92.75 94 GLU A C 1
ATOM 730 O O . GLU A 1 94 ? 0.534 6.917 15.093 1.00 92.75 94 GLU A O 1
ATOM 735 N N . GLU A 1 95 ? -1.412 7.448 14.134 1.00 92.62 95 GLU A N 1
ATOM 736 C CA . GLU A 1 95 ? -2.162 6.344 14.756 1.00 92.62 95 GLU A CA 1
ATOM 737 C C . GLU A 1 95 ? -1.970 5.005 14.017 1.00 92.62 95 GLU A C 1
ATOM 739 O O . GLU A 1 95 ? -2.268 3.943 14.561 1.00 92.62 95 GLU A O 1
ATOM 744 N N . LEU A 1 96 ? -1.523 5.047 12.759 1.00 92.00 96 LEU A N 1
ATOM 745 C CA . LEU A 1 96 ? -1.455 3.904 11.842 1.00 92.00 96 LEU A CA 1
ATOM 746 C C . LEU A 1 96 ? -0.028 3.580 11.382 1.00 92.00 96 LEU A C 1
ATOM 748 O O . LEU A 1 96 ? 0.186 2.578 10.703 1.00 92.00 96 LEU A O 1
ATOM 752 N N . GLY A 1 97 ? 0.942 4.436 11.676 1.00 92.25 97 GLY A N 1
ATOM 753 C CA . GLY A 1 97 ? 2.294 4.344 11.143 1.00 92.25 97 GLY A CA 1
ATOM 754 C C . GLY A 1 97 ? 3.299 5.085 12.003 1.00 92.25 97 GLY A C 1
ATOM 755 O O . GLY A 1 97 ? 2.964 5.642 13.044 1.00 92.25 97 GLY A O 1
ATOM 756 N N . GLU A 1 98 ? 4.543 5.104 11.545 1.00 93.38 98 GLU A N 1
ATOM 757 C CA . GLU A 1 98 ? 5.650 5.696 12.286 1.00 93.38 98 GLU A CA 1
ATOM 758 C C . GLU A 1 98 ? 6.654 6.388 11.363 1.00 93.38 98 GLU A C 1
ATOM 760 O O . GLU A 1 98 ? 6.870 5.992 10.217 1.00 93.38 98 GLU A O 1
ATOM 765 N N . TRP A 1 99 ? 7.309 7.429 11.874 1.00 90.12 99 TRP A N 1
ATOM 766 C CA . TRP A 1 99 ? 8.468 8.028 11.220 1.00 90.12 99 TRP A CA 1
ATOM 767 C C . TRP A 1 99 ? 9.737 7.278 11.624 1.00 90.12 99 TRP A C 1
ATOM 769 O O . TRP A 1 99 ? 10.100 7.245 12.798 1.00 90.12 99 TRP A O 1
ATOM 779 N N . SER A 1 100 ? 10.454 6.741 10.644 1.00 82.62 100 SER A N 1
ATOM 780 C CA . SER A 1 100 ? 11.739 6.060 10.827 1.00 82.62 100 SER A CA 1
ATOM 781 C C . SER A 1 100 ? 12.902 6.939 10.345 1.00 82.62 100 SER A C 1
ATOM 783 O O . SER A 1 100 ? 12.794 7.642 9.341 1.00 82.62 100 SER A O 1
ATOM 785 N N . GLY A 1 101 ? 14.026 6.946 11.070 1.00 72.75 101 GLY A N 1
ATOM 786 C CA . GLY A 1 101 ? 15.227 7.705 10.693 1.00 72.75 101 GLY A CA 1
ATOM 787 C C . GLY A 1 101 ? 16.072 8.158 11.886 1.00 72.75 101 GLY A C 1
ATOM 788 O O . GLY A 1 101 ? 15.585 8.262 13.009 1.00 72.75 101 GLY A O 1
ATOM 789 N N . SER A 1 102 ? 17.358 8.430 11.651 1.00 60.25 102 SER A N 1
ATOM 790 C CA . SER A 1 102 ? 18.265 9.020 12.647 1.00 60.25 102 SER A CA 1
ATOM 791 C C . SER A 1 102 ? 18.345 10.539 12.476 1.00 60.25 102 SER A C 1
ATOM 793 O O . SER A 1 102 ? 18.078 11.042 11.392 1.00 60.25 102 SER A O 1
ATOM 795 N N . GLN A 1 103 ? 18.782 11.282 13.502 1.00 59.44 103 GLN A N 1
ATOM 796 C CA . GLN A 1 103 ? 18.894 12.757 13.466 1.00 59.44 103 GLN A CA 1
ATOM 797 C C . GLN A 1 103 ? 19.703 13.326 12.278 1.00 59.44 103 GLN A C 1
ATOM 799 O O . GLN A 1 103 ? 19.617 14.517 11.999 1.00 59.44 103 GLN A O 1
ATOM 804 N N . ARG A 1 104 ? 20.506 12.500 11.590 1.00 61.53 104 ARG A N 1
ATOM 805 C CA . ARG A 1 104 ? 21.342 12.893 10.443 1.00 61.53 104 ARG A CA 1
ATOM 806 C C . ARG A 1 104 ? 20.725 12.587 9.074 1.00 61.53 104 ARG A C 1
ATOM 808 O O . ARG A 1 104 ? 21.295 13.004 8.071 1.00 61.53 104 ARG A O 1
ATOM 815 N N . LYS A 1 105 ? 19.631 11.826 9.011 1.00 67.19 105 LYS A N 1
ATOM 816 C CA . LYS A 1 105 ? 18.942 11.467 7.763 1.00 67.19 105 LYS A CA 1
ATOM 817 C C . LYS A 1 105 ? 17.531 12.045 7.768 1.00 67.19 105 LYS A C 1
ATOM 819 O O . LYS A 1 105 ? 16.939 12.239 8.825 1.00 67.19 105 LYS A O 1
ATOM 824 N N . GLU A 1 106 ? 17.007 12.309 6.578 1.00 75.31 106 GLU A N 1
ATOM 825 C CA . GLU A 1 106 ? 15.603 12.670 6.400 1.00 75.31 106 GLU A CA 1
ATOM 826 C C . GLU A 1 106 ? 14.706 11.569 6.986 1.00 75.31 106 GLU A C 1
ATOM 828 O O . GLU A 1 106 ? 14.991 10.377 6.831 1.00 75.31 106 GLU A O 1
ATOM 833 N N . LYS A 1 107 ? 13.662 11.968 7.722 1.00 82.75 107 LYS A N 1
ATOM 834 C CA . LYS A 1 107 ? 12.708 11.023 8.306 1.00 82.75 10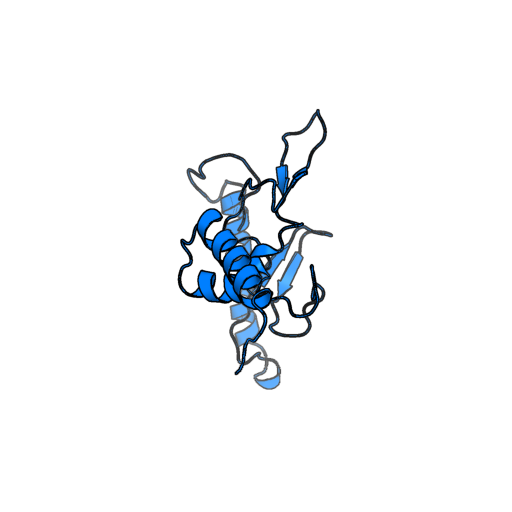7 LYS A CA 1
ATOM 835 C C . LYS A 1 107 ? 11.858 10.423 7.189 1.00 82.75 107 LYS A C 1
ATOM 837 O O . LYS A 1 107 ? 11.262 11.155 6.407 1.00 82.75 107 LYS A O 1
ATOM 842 N N . VAL A 1 108 ? 11.755 9.100 7.162 1.00 84.88 108 VAL A N 1
ATOM 843 C CA . VAL A 1 108 ? 10.942 8.357 6.197 1.00 84.88 108 VAL A CA 1
ATOM 844 C C . VAL A 1 108 ? 9.701 7.824 6.900 1.00 84.88 108 VAL A C 1
ATOM 846 O O . VAL A 1 108 ? 9.792 7.182 7.948 1.00 84.88 108 VAL A O 1
ATOM 849 N N . TRP A 1 109 ? 8.533 8.108 6.330 1.00 89.50 109 TRP A N 1
ATOM 850 C CA . TRP A 1 109 ? 7.260 7.596 6.827 1.00 89.50 109 TRP A CA 1
ATOM 851 C C . TRP A 1 109 ? 7.126 6.094 6.555 1.00 89.50 109 TRP A C 1
ATOM 853 O O . TRP A 1 109 ? 7.388 5.643 5.444 1.00 89.50 109 TRP A O 1
ATOM 863 N N . SER A 1 110 ? 6.661 5.328 7.538 1.00 88.44 110 SER A N 1
ATOM 864 C CA . SER A 1 110 ? 6.417 3.890 7.433 1.00 88.44 110 SER A CA 1
ATOM 865 C C . SER A 1 110 ? 4.976 3.554 7.812 1.00 88.44 110 SER A C 1
ATOM 867 O O . SER A 1 110 ? 4.529 3.818 8.926 1.00 88.44 110 SER A O 1
ATOM 869 N N . CYS A 1 111 ? 4.251 2.908 6.893 1.00 91.00 111 CYS A N 1
ATOM 870 C CA . CYS A 1 111 ? 2.949 2.286 7.170 1.00 91.00 111 CYS A CA 1
ATOM 871 C C . CYS A 1 111 ? 3.073 0.829 7.642 1.00 91.00 111 CYS A C 1
ATOM 873 O O . CYS A 1 111 ? 2.060 0.138 7.692 1.00 91.00 111 CYS A O 1
ATOM 875 N N . ALA A 1 112 ? 4.278 0.333 7.949 1.00 88.31 112 ALA A N 1
ATOM 876 C CA . ALA A 1 112 ? 4.485 -1.064 8.336 1.00 88.31 112 ALA A CA 1
ATOM 877 C C . ALA A 1 112 ? 3.573 -1.552 9.488 1.00 88.31 112 ALA A C 1
ATOM 879 O O . ALA A 1 112 ? 3.043 -2.659 9.369 1.00 88.31 112 ALA A O 1
ATOM 880 N N . PRO A 1 113 ? 3.305 -0.767 10.556 1.00 91.06 113 PRO A N 1
ATOM 881 C CA . PRO A 1 113 ? 2.421 -1.222 11.632 1.00 91.06 113 PRO A CA 1
ATOM 882 C C . PRO A 1 113 ? 0.920 -1.047 11.323 1.00 91.06 113 PRO A C 1
ATOM 884 O O . PRO A 1 113 ? 0.083 -1.440 12.135 1.00 91.06 113 PRO A O 1
ATOM 887 N N . CYS A 1 114 ? 0.546 -0.482 10.168 1.00 92.25 114 CYS A N 1
ATOM 888 C CA . CYS A 1 114 ? -0.848 -0.200 9.830 1.00 92.25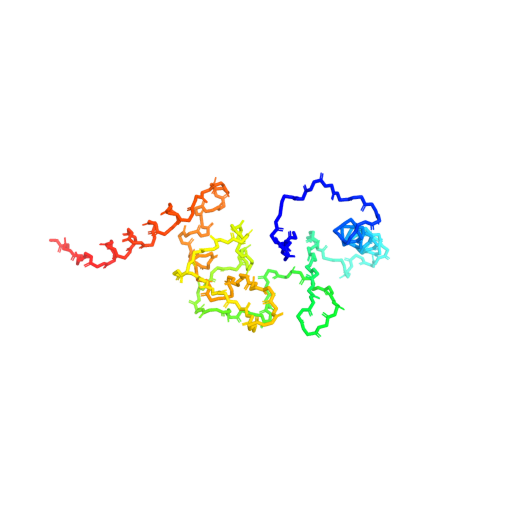 114 CYS A CA 1
ATOM 889 C C . CYS A 1 114 ? -1.653 -1.490 9.661 1.00 92.25 114 CYS A C 1
ATOM 891 O O . CYS A 1 114 ? -1.345 -2.318 8.808 1.00 92.25 114 CYS A O 1
ATOM 893 N N . THR A 1 115 ? -2.743 -1.623 10.414 1.00 93.62 115 THR A N 1
ATOM 894 C CA . THR A 1 115 ? -3.685 -2.746 10.282 1.00 93.62 115 THR A CA 1
ATOM 895 C C . THR A 1 115 ? -4.938 -2.378 9.490 1.00 93.62 115 THR A C 1
ATOM 897 O O . THR A 1 115 ? -5.733 -3.253 9.152 1.00 93.62 115 THR A O 1
ATOM 900 N N . LEU A 1 116 ? -5.142 -1.095 9.167 1.00 94.12 116 LEU A N 1
ATOM 901 C CA . LEU A 1 116 ? -6.405 -0.589 8.623 1.00 94.12 116 LEU A CA 1
ATOM 902 C C . LEU A 1 116 ? -6.752 -1.243 7.276 1.00 94.12 116 LEU A C 1
ATOM 904 O O . LEU A 1 116 ? -7.842 -1.776 7.104 1.00 94.12 116 LEU A O 1
ATOM 908 N N . ASN A 1 117 ? -5.793 -1.289 6.354 1.00 92.69 117 ASN A N 1
ATOM 909 C CA . ASN A 1 117 ? -5.869 -1.945 5.040 1.00 92.69 117 ASN A CA 1
ATOM 910 C C . ASN A 1 117 ? -5.908 -3.485 5.103 1.00 92.69 117 ASN A C 1
ATOM 912 O O . ASN A 1 117 ? -6.011 -4.129 4.061 1.00 92.69 117 ASN A O 1
ATOM 916 N N . HIS A 1 118 ? -5.840 -4.066 6.301 1.00 93.25 118 HIS A N 1
ATOM 917 C CA . HIS A 1 118 ? -5.954 -5.502 6.548 1.00 93.25 118 HIS A CA 1
ATOM 918 C C . HIS A 1 118 ? -7.312 -5.899 7.142 1.00 93.25 118 HIS A C 1
ATOM 920 O O . HIS A 1 118 ? -7.670 -7.081 7.135 1.00 93.25 118 HIS A O 1
ATOM 926 N N . GLN A 1 119 ? -8.099 -4.926 7.614 1.00 95.00 119 GLN A N 1
ATOM 927 C CA . GLN A 1 119 ? -9.425 -5.164 8.177 1.00 95.00 119 GLN A CA 1
ATOM 928 C C . GLN A 1 119 ? -10.435 -5.523 7.074 1.00 95.00 119 GLN A C 1
ATOM 930 O O . GLN A 1 119 ? -10.577 -4.758 6.115 1.00 95.00 119 GLN A O 1
ATOM 935 N N . PRO A 1 120 ? -11.195 -6.633 7.189 1.00 94.56 120 PRO A N 1
ATOM 936 C CA . PRO A 1 120 ? -12.127 -7.060 6.145 1.00 94.56 120 PRO A CA 1
ATOM 937 C C . PRO A 1 120 ? -13.137 -5.992 5.710 1.00 94.56 120 PRO A C 1
ATOM 939 O O . PRO A 1 120 ? -13.365 -5.825 4.510 1.00 94.56 120 PRO A O 1
ATOM 942 N N . ILE A 1 121 ? -13.706 -5.240 6.661 1.00 95.56 121 ILE A N 1
ATOM 943 C CA . ILE A 1 121 ? -14.669 -4.170 6.365 1.00 95.56 121 ILE A CA 1
ATOM 944 C C . ILE A 1 121 ? -14.028 -3.037 5.554 1.00 95.56 121 ILE A C 1
ATOM 946 O O . ILE A 1 121 ? -14.618 -2.544 4.595 1.00 95.56 121 ILE A O 1
ATOM 950 N N . VAL A 1 122 ? -12.790 -2.674 5.894 1.00 95.88 122 VAL A N 1
ATOM 951 C CA . VAL A 1 122 ? -12.041 -1.615 5.218 1.00 95.88 122 VAL A CA 1
ATOM 952 C C . VAL A 1 122 ? -11.648 -2.058 3.820 1.00 95.88 122 VAL A C 1
ATOM 954 O O . VAL A 1 122 ? -11.863 -1.310 2.873 1.00 95.88 122 VAL A O 1
ATOM 957 N N . VAL A 1 123 ? -11.130 -3.279 3.659 1.00 94.56 123 VAL A N 1
ATOM 958 C CA . VAL A 1 123 ? -10.774 -3.820 2.338 1.00 94.56 123 VAL A CA 1
ATOM 959 C C . VAL A 1 123 ? -11.993 -3.880 1.427 1.00 94.56 123 VAL A C 1
ATOM 961 O O . VAL A 1 123 ? -11.915 -3.498 0.259 1.00 94.56 123 VAL A O 1
ATOM 964 N N . HIS A 1 124 ? -13.137 -4.320 1.951 1.00 95.38 124 HIS A N 1
ATOM 965 C CA . HIS A 1 124 ? -14.378 -4.345 1.188 1.00 95.38 124 HIS A CA 1
ATOM 966 C C . HIS A 1 124 ? -14.807 -2.946 0.727 1.00 95.38 124 HIS A C 1
ATOM 968 O O . HIS A 1 124 ? -15.238 -2.787 -0.419 1.00 95.38 124 HIS A O 1
ATOM 974 N N . HIS A 1 125 ? -14.675 -1.948 1.605 1.00 95.94 125 HIS A N 1
ATOM 975 C CA . HIS A 1 125 ? -15.008 -0.559 1.304 1.00 95.94 125 HIS A CA 1
ATOM 976 C C . HIS A 1 125 ? -14.046 0.060 0.291 1.00 95.94 125 HIS A C 1
ATOM 978 O O . HIS A 1 125 ? -14.502 0.597 -0.712 1.00 95.94 125 HIS A O 1
ATOM 984 N N . LEU A 1 126 ? -12.735 -0.087 0.490 1.00 94.56 126 LEU A N 1
ATOM 985 C CA . LEU A 1 126 ? -11.693 0.407 -0.419 1.00 94.56 126 LEU A CA 1
ATOM 986 C C . LEU A 1 126 ? -11.834 -0.152 -1.836 1.00 94.56 126 LEU A C 1
ATOM 988 O O . LEU A 1 126 ? -11.625 0.564 -2.808 1.00 94.56 126 LEU A O 1
ATOM 992 N N . ARG A 1 127 ? -12.233 -1.423 -1.974 1.00 92.69 127 ARG A N 1
ATOM 993 C CA . ARG A 1 127 ? -12.488 -2.023 -3.293 1.00 92.69 127 ARG A CA 1
ATOM 994 C C . ARG A 1 127 ? -13.618 -1.339 -4.059 1.00 92.69 127 ARG A C 1
ATOM 996 O O . ARG A 1 127 ? -13.632 -1.414 -5.283 1.00 92.69 127 ARG A O 1
ATOM 1003 N N . ARG A 1 128 ? -14.584 -0.754 -3.350 1.00 95.62 128 ARG A N 1
ATOM 1004 C CA . ARG A 1 128 ? -15.730 -0.042 -3.934 1.00 95.62 128 ARG A CA 1
ATOM 1005 C C . ARG A 1 128 ? -15.470 1.455 -4.074 1.00 95.62 128 ARG A C 1
ATOM 1007 O O . ARG A 1 128 ? -15.980 2.047 -5.012 1.00 95.62 128 ARG A O 1
ATOM 1014 N N . ASN A 1 129 ? -14.677 2.015 -3.165 1.00 95.38 129 ASN A N 1
ATOM 1015 C CA . ASN A 1 129 ? -14.402 3.441 -3.036 1.00 95.38 129 ASN A CA 1
ATOM 1016 C C . ASN A 1 129 ? -12.875 3.640 -2.913 1.00 95.38 129 ASN A C 1
ATOM 1018 O O . ASN A 1 129 ? -12.364 3.839 -1.804 1.00 95.38 129 ASN A O 1
ATOM 1022 N N . PRO A 1 130 ? -12.108 3.498 -4.011 1.00 91.81 130 PRO A N 1
ATOM 1023 C CA . PRO A 1 130 ? -10.644 3.596 -3.979 1.00 91.81 130 PRO A CA 1
ATOM 1024 C C . PRO A 1 130 ? -10.126 4.978 -3.544 1.00 91.81 130 PRO A C 1
ATOM 1026 O O . PRO A 1 130 ? -8.984 5.094 -3.107 1.00 91.81 130 PRO A O 1
ATOM 1029 N N . GLU A 1 131 ? -10.958 6.012 -3.637 1.00 90.56 131 GLU A N 1
ATOM 1030 C CA . GLU A 1 131 ? -10.700 7.390 -3.206 1.00 90.56 131 GLU A CA 1
ATOM 1031 C C . GLU A 1 131 ? -11.021 7.673 -1.727 1.00 90.56 131 GLU A C 1
ATOM 1033 O O . GLU A 1 131 ? -10.821 8.800 -1.265 1.00 90.56 131 GLU A O 1
ATOM 1038 N N . ALA A 1 132 ? -11.517 6.681 -0.978 1.00 93.56 132 ALA A N 1
ATOM 1039 C CA . ALA A 1 132 ? -11.901 6.849 0.421 1.00 93.56 132 ALA A CA 1
ATOM 1040 C C . ALA A 1 132 ? -10.742 7.382 1.280 1.00 93.56 132 ALA A C 1
ATOM 1042 O O . ALA A 1 132 ? -9.604 6.922 1.192 1.00 93.56 132 ALA A O 1
ATOM 1043 N N . SER A 1 133 ? -11.039 8.339 2.161 1.00 92.38 133 SER A N 1
ATOM 1044 C CA . SER A 1 133 ? -10.027 8.987 3.014 1.00 92.38 133 SER A CA 1
ATOM 1045 C C . SER A 1 133 ? -9.693 8.173 4.273 1.00 92.38 133 SER A C 1
ATOM 1047 O O . SER A 1 133 ? -10.531 7.427 4.774 1.00 92.38 133 SER A O 1
ATOM 1049 N N . HIS A 1 134 ? -8.527 8.394 4.903 1.00 90.88 134 HIS A N 1
ATOM 1050 C CA . HIS A 1 134 ? -8.211 7.772 6.207 1.00 90.88 134 HIS A CA 1
ATOM 1051 C C . HIS A 1 134 ? -9.298 7.988 7.257 1.00 90.88 134 HIS A C 1
ATOM 1053 O O . HIS A 1 134 ? -9.651 7.070 7.992 1.00 90.88 134 HIS A O 1
ATOM 1059 N N . ARG A 1 135 ? -9.848 9.205 7.330 1.00 92.56 135 ARG A N 1
ATOM 1060 C CA . ARG A 1 135 ? -10.893 9.547 8.299 1.00 92.56 135 ARG A CA 1
ATOM 1061 C C . ARG A 1 135 ? -12.131 8.672 8.116 1.00 92.56 135 ARG A C 1
ATOM 1063 O O . ARG A 1 135 ? -12.696 8.209 9.109 1.00 92.56 135 ARG A O 1
ATOM 1070 N N . GLU A 1 136 ? -12.527 8.467 6.867 1.00 94.81 136 GLU A N 1
ATOM 1071 C CA . GLU A 1 136 ? -13.653 7.625 6.479 1.00 94.81 136 GLU A CA 1
ATOM 1072 C C . GLU A 1 136 ? -13.378 6.157 6.812 1.00 94.81 136 GLU A C 1
ATOM 1074 O O . GLU A 1 136 ? -14.157 5.543 7.541 1.00 94.81 136 GLU A O 1
ATOM 1079 N N . LEU A 1 137 ? -12.227 5.625 6.397 1.00 94.88 137 LEU A N 1
ATOM 1080 C CA . LEU A 1 137 ? -11.854 4.233 6.660 1.00 94.88 137 LEU A CA 1
ATOM 1081 C C . LEU A 1 137 ? -11.761 3.930 8.162 1.00 94.88 137 LEU A C 1
ATOM 1083 O O . LEU A 1 137 ? -12.311 2.933 8.627 1.00 94.88 137 LEU A O 1
ATOM 1087 N N . LYS A 1 138 ? -11.150 4.824 8.953 1.00 94.31 138 LYS A N 1
ATOM 1088 C CA . LYS A 1 138 ? -11.108 4.702 10.422 1.00 94.31 138 LYS A CA 1
ATOM 1089 C C . LYS A 1 138 ? -12.502 4.761 11.050 1.00 94.31 138 LYS A C 1
ATOM 1091 O O . LYS A 1 138 ? -12.723 4.195 12.118 1.00 94.31 138 LYS A O 1
ATOM 1096 N N . SER A 1 139 ? -13.455 5.452 10.420 1.00 95.19 139 SER A N 1
ATOM 1097 C CA . SER A 1 139 ? -14.828 5.516 10.929 1.00 95.19 139 SER A CA 1
ATOM 1098 C C . SER A 1 139 ? -15.529 4.160 10.849 1.00 95.19 139 SER A C 1
ATOM 1100 O O . SER A 1 139 ? -16.233 3.806 11.791 1.00 95.19 139 SER A O 1
ATOM 1102 N N . LEU A 1 140 ? -15.263 3.369 9.802 1.00 94.75 140 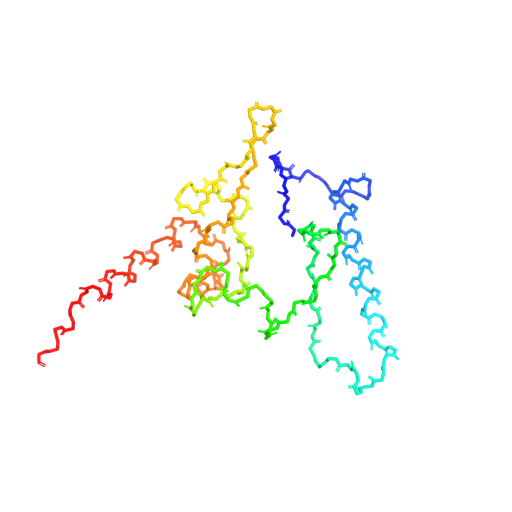LEU A N 1
ATOM 1103 C CA . LEU A 1 140 ? -15.836 2.031 9.626 1.00 94.75 140 LEU A CA 1
ATOM 1104 C C . LEU A 1 140 ? -15.494 1.104 10.795 1.00 94.75 140 LEU A C 1
ATOM 1106 O O . LEU A 1 140 ? -16.381 0.421 11.301 1.00 94.75 140 LEU A O 1
ATOM 1110 N N . ILE A 1 141 ? -14.244 1.139 11.265 1.00 91.69 141 ILE A N 1
ATOM 1111 C CA . ILE A 1 141 ? -13.787 0.336 12.409 1.00 91.69 141 ILE A CA 1
ATOM 1112 C C . ILE A 1 141 ? -14.514 0.747 13.688 1.00 91.69 141 ILE A C 1
ATOM 1114 O O . ILE A 1 141 ? -15.158 -0.084 14.321 1.00 91.69 141 ILE A O 1
ATOM 1118 N N . ARG A 1 142 ? -14.532 2.050 13.998 1.00 88.00 142 ARG A N 1
ATOM 1119 C CA . ARG A 1 142 ? -15.237 2.570 15.182 1.00 88.00 142 ARG A CA 1
ATOM 1120 C C . ARG A 1 142 ? -16.730 2.249 15.169 1.00 88.00 142 ARG A C 1
ATOM 1122 O O . ARG A 1 142 ? -17.339 2.077 16.221 1.00 88.00 142 ARG A O 1
ATOM 1129 N N . HIS A 1 143 ? -17.355 2.236 13.992 1.00 85.19 143 HIS A N 1
ATOM 1130 C CA . HIS A 1 143 ? -18.754 1.841 13.865 1.00 85.19 143 HIS A CA 1
ATOM 1131 C C . HIS A 1 143 ? -18.925 0.338 14.082 1.00 85.19 143 HIS A C 1
ATOM 1133 O O . HIS A 1 143 ? -19.828 -0.047 14.820 1.00 85.19 143 HIS A O 1
ATOM 1139 N N . GLN A 1 144 ? -18.061 -0.495 13.502 1.00 82.38 144 GLN A N 1
ATOM 1140 C CA . GLN A 1 144 ? -18.092 -1.944 13.689 1.00 82.38 144 GLN A CA 1
ATOM 1141 C C . GLN A 1 144 ? -17.937 -2.336 15.167 1.00 82.38 144 GLN A C 1
ATOM 1143 O O . GLN A 1 144 ? -18.740 -3.122 15.662 1.00 82.38 144 GLN A O 1
ATOM 1148 N N . GLU A 1 145 ? -16.980 -1.743 15.882 1.00 80.25 145 GLU A N 1
ATOM 1149 C CA . GLU A 1 145 ? -16.763 -1.972 17.320 1.00 80.25 145 GLU A CA 1
ATOM 1150 C C . GLU A 1 145 ? -18.023 -1.643 18.133 1.00 80.25 145 GLU A C 1
ATOM 1152 O O . GLU A 1 145 ? -18.511 -2.479 18.889 1.00 80.25 145 GLU A O 1
ATOM 1157 N N . LYS A 1 146 ? -18.659 -0.493 17.864 1.00 72.62 146 LYS A N 1
ATOM 1158 C CA . LYS A 1 146 ? -19.929 -0.106 18.507 1.00 72.62 146 LYS A CA 1
ATOM 1159 C C . LYS A 1 146 ? -21.093 -1.054 18.216 1.00 72.62 146 LYS A C 1
ATOM 1161 O O . LYS A 1 146 ? -22.019 -1.124 19.019 1.00 72.62 146 LYS A O 1
ATOM 1166 N N . TYR A 1 147 ? -21.115 -1.715 17.057 1.00 68.62 147 TYR A N 1
ATOM 1167 C CA . TYR A 1 147 ? -22.149 -2.705 16.736 1.00 68.62 147 TYR A CA 1
ATOM 1168 C C . TYR A 1 147 ? -21.889 -4.050 17.420 1.00 68.62 147 TYR A C 1
ATOM 1170 O O . TYR A 1 147 ? -22.851 -4.703 17.808 1.00 68.62 147 TYR A O 1
ATOM 1178 N N . ILE A 1 148 ? -20.624 -4.438 17.601 1.00 70.00 148 ILE A N 1
ATOM 1179 C CA . ILE A 1 148 ? -20.236 -5.670 18.307 1.00 70.00 148 ILE A CA 1
ATOM 1180 C C . ILE A 1 148 ? -20.439 -5.525 19.826 1.00 70.00 148 ILE A C 1
ATOM 1182 O O . ILE A 1 148 ? -20.847 -6.479 20.481 1.00 70.00 148 ILE A O 1
ATOM 1186 N N . GLU A 1 149 ? -20.208 -4.335 20.384 1.00 61.44 149 GLU A N 1
ATOM 1187 C CA . GLU A 1 149 ? -20.368 -4.051 21.820 1.00 61.44 149 GLU A CA 1
ATOM 1188 C C . GLU A 1 149 ? -21.826 -3.874 22.273 1.00 61.44 149 GLU A C 1
ATOM 1190 O O . GLU A 1 149 ? -22.103 -3.876 23.474 1.00 61.44 149 GLU A O 1
ATOM 1195 N N . LYS A 1 150 ? -22.784 -3.727 21.349 1.00 50.97 150 LYS A N 1
ATOM 1196 C CA . LYS A 1 150 ? -24.203 -3.736 21.722 1.00 50.97 150 LYS A CA 1
ATOM 1197 C C . LYS A 1 150 ? -24.599 -5.170 22.081 1.00 50.97 150 LYS A C 1
ATOM 1199 O O . LYS A 1 150 ? -24.542 -6.029 21.202 1.00 50.97 150 LYS A O 1
ATOM 1204 N N . PRO A 1 151 ? -25.029 -5.455 23.326 1.00 55.72 151 PRO A N 1
ATOM 1205 C CA . PRO A 1 151 ? -25.525 -6.781 23.654 1.00 55.72 151 PRO A CA 1
ATOM 1206 C C . PRO A 1 151 ? -26.697 -7.107 22.726 1.00 55.72 151 PRO A C 1
ATOM 1208 O O . PRO A 1 151 ? -27.549 -6.252 22.471 1.00 55.72 151 PRO A O 1
ATOM 1211 N N . ASN A 1 152 ? -26.732 -8.340 22.216 1.00 58.94 152 ASN A N 1
ATOM 1212 C CA . ASN A 1 152 ? -27.913 -8.894 21.563 1.00 58.94 152 ASN A CA 1
ATOM 1213 C C . ASN A 1 152 ? -29.041 -8.929 22.601 1.00 58.94 152 ASN A C 1
ATOM 1215 O O . ASN A 1 152 ? -29.206 -9.904 23.329 1.00 58.94 152 ASN A O 1
ATOM 1219 N N . ILE A 1 153 ? -29.801 -7.841 22.700 1.00 61.84 153 ILE A N 1
ATOM 1220 C CA . ILE A 1 153 ? -31.076 -7.825 23.406 1.00 61.84 153 ILE A CA 1
ATOM 1221 C C . ILE A 1 153 ? -32.087 -8.434 22.431 1.00 61.84 153 ILE A C 1
ATOM 1223 O O . ILE A 1 153 ? -32.848 -7.731 21.771 1.00 61.84 153 ILE A O 1
ATOM 1227 N N . SER A 1 154 ? -32.019 -9.753 22.265 1.00 53.03 154 SER A N 1
ATOM 1228 C CA . SER A 1 154 ? -33.124 -10.531 21.716 1.00 53.03 154 SER A CA 1
ATOM 1229 C C . SER A 1 154 ? -34.099 -10.784 22.862 1.00 53.03 154 SER A C 1
ATOM 1231 O O . SER A 1 154 ? -33.748 -11.485 23.815 1.00 53.03 154 SER A O 1
ATOM 1233 N N . GLY A 1 155 ? -35.259 -10.126 22.789 1.00 41.62 155 GLY A N 1
ATOM 1234 C CA . GLY A 1 155 ? -36.418 -10.385 23.645 1.00 41.62 155 GLY A CA 1
ATOM 1235 C C . GLY A 1 155 ? -37.159 -11.660 23.277 1.00 41.62 155 GLY A C 1
ATOM 1236 O O . GLY A 1 155 ? -36.853 -12.241 22.211 1.00 41.62 155 GLY A O 1
#

Sequence (155 aa):
MASEGEGTVRYAGSATPLGCQIHKAVLFGVTHALKSRTREKSERSDGPAFFIHSSIGGDHWIEWQIGGCPYYPCHFSGQRCEYCYCPLYPCKDEELGEWSGSQRKEKVWSCAPCTLNHQPIVVHHLRRNPEASHRELKSLIRHQEKYIEKPNISG